Protein AF-A0A947KV33-F1 (afdb_monomer_lite)

Foldseek 3Di:
DDKWKKKWQADPDPRVCCLPPVLLVQLDDVQDDQPAWDWDDPDPQWIWTDGPNAWIWIDNPRMIMIIGPDLSSLLSSLQSCVQVVTDMDGDDDDDVVSVVLSPPHHPVCSVVSCVVVVVVSCVVNVDDPP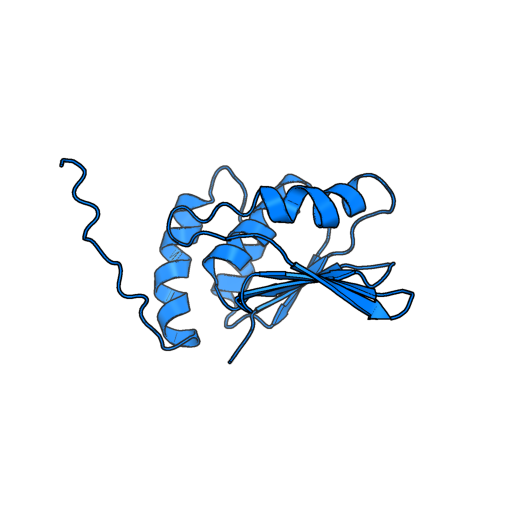PPPPPDVPD

pLDDT: mean 78.94, std 16.53, range [38.5, 97.62]

Radius of gyration: 15.29 Å; chains: 1; bounding box: 36×32×46 Å

Structure (mmCIF, N/CA/C/O backbone):
data_AF-A0A947KV33-F1
#
_entry.id   AF-A0A947KV33-F1
#
loop_
_atom_site.group_PDB
_atom_site.id
_atom_site.type_symbol
_atom_site.label_atom_id
_atom_site.label_alt_id
_atom_site.label_comp_id
_atom_site.label_asym_id
_atom_site.label_entity_id
_atom_site.label_seq_id
_atom_site.pdbx_PDB_ins_code
_atom_site.Cartn_x
_atom_site.Cartn_y
_atom_site.Cartn_z
_atom_site.occupancy
_atom_site.B_iso_or_equiv
_atom_site.auth_seq_id
_atom_site.auth_comp_id
_atom_site.auth_asym_id
_atom_site.auth_atom_id
_atom_site.pdbx_PDB_model_num
ATOM 1 N N . MET A 1 1 ? 1.681 -15.109 -11.963 1.00 65.00 1 MET A N 1
ATOM 2 C CA . MET A 1 1 ? 2.212 -13.730 -11.961 1.00 65.00 1 MET A CA 1
ATOM 3 C C . MET A 1 1 ? 2.603 -13.370 -10.534 1.00 65.00 1 MET A C 1
ATOM 5 O O . MET A 1 1 ? 1.809 -13.643 -9.637 1.00 65.00 1 MET A O 1
ATOM 9 N N . LYS A 1 2 ? 3.827 -12.879 -10.303 1.00 81.44 2 LYS A N 1
ATOM 10 C CA . LYS A 1 2 ? 4.304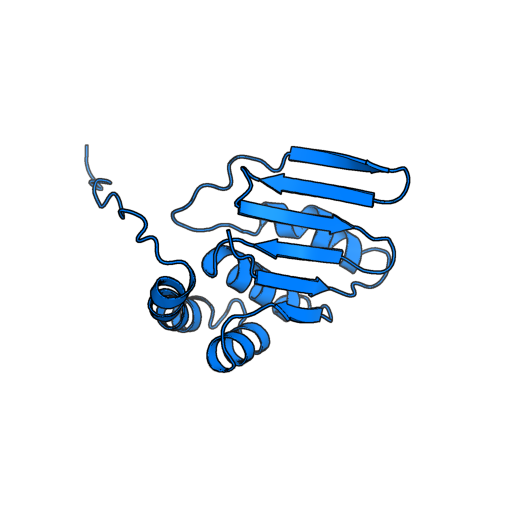 -12.519 -8.954 1.00 81.44 2 LYS A CA 1
ATOM 11 C C . LYS A 1 2 ? 3.569 -11.265 -8.455 1.00 81.44 2 LYS A C 1
ATOM 13 O O . LYS A 1 2 ? 3.148 -10.451 -9.272 1.00 81.44 2 LYS A O 1
ATOM 18 N N . ARG A 1 3 ? 3.392 -11.134 -7.138 1.00 88.75 3 ARG A N 1
ATOM 19 C CA . ARG A 1 3 ? 2.776 -9.966 -6.487 1.00 88.75 3 ARG A CA 1
ATOM 20 C C . ARG A 1 3 ? 3.665 -9.490 -5.346 1.00 88.75 3 ARG A C 1
ATOM 22 O O . ARG A 1 3 ? 4.185 -10.312 -4.593 1.00 88.75 3 ARG A O 1
ATOM 29 N N . LEU A 1 4 ? 3.797 -8.178 -5.224 1.00 92.88 4 LEU A N 1
ATOM 30 C CA . LEU A 1 4 ? 4.281 -7.513 -4.024 1.00 92.88 4 LEU A CA 1
ATOM 31 C C . LEU A 1 4 ? 3.156 -7.514 -3.001 1.00 92.88 4 LEU A C 1
ATOM 33 O O . LEU A 1 4 ? 1.999 -7.298 -3.365 1.00 92.88 4 LEU A O 1
ATOM 37 N N . VAL A 1 5 ? 3.486 -7.773 -1.741 1.00 95.31 5 VAL A N 1
ATOM 38 C CA . VAL A 1 5 ? 2.495 -7.889 -0.671 1.00 95.31 5 VAL A CA 1
ATOM 39 C C . VAL A 1 5 ? 2.969 -7.143 0.562 1.00 95.31 5 VAL A C 1
ATOM 41 O O . VAL A 1 5 ? 4.079 -7.374 1.052 1.00 95.31 5 VAL A O 1
ATOM 44 N N . LEU A 1 6 ? 2.089 -6.296 1.089 1.00 96.94 6 LEU A N 1
ATOM 45 C CA . LEU A 1 6 ? 2.226 -5.674 2.399 1.00 96.94 6 LEU A CA 1
ATOM 46 C C . LEU A 1 6 ? 0.958 -5.862 3.228 1.00 96.94 6 LEU A C 1
ATOM 48 O O . LEU A 1 6 ? -0.125 -6.106 2.694 1.00 96.94 6 LEU A O 1
ATOM 52 N N . VAL A 1 7 ? 1.104 -5.744 4.543 1.00 97.50 7 VAL A N 1
ATOM 53 C CA . VAL A 1 7 ? 0.002 -5.796 5.506 1.00 97.50 7 VAL A CA 1
ATOM 54 C C . VAL A 1 7 ? 0.043 -4.533 6.347 1.00 97.50 7 VAL A C 1
ATOM 56 O O . VAL A 1 7 ? 1.000 -4.314 7.084 1.00 97.50 7 VAL A O 1
ATOM 59 N N . ALA A 1 8 ? -0.991 -3.707 6.233 1.00 96.94 8 ALA A N 1
ATOM 60 C CA . ALA A 1 8 ? -1.195 -2.528 7.057 1.00 96.94 8 ALA A CA 1
ATOM 61 C C . ALA A 1 8 ? -2.018 -2.871 8.305 1.00 96.94 8 ALA A C 1
ATOM 63 O O . ALA A 1 8 ? -2.967 -3.653 8.247 1.00 96.94 8 ALA A O 1
ATOM 64 N N . TYR A 1 9 ? -1.686 -2.225 9.418 1.00 96.62 9 TYR A N 1
ATOM 65 C CA . TYR A 1 9 ? -2.338 -2.360 10.720 1.00 96.62 9 TYR A CA 1
ATOM 66 C C . TYR A 1 9 ? -2.947 -1.011 11.145 1.00 96.62 9 TYR A C 1
ATOM 68 O O . TYR A 1 9 ? -2.463 -0.391 12.099 1.00 96.62 9 TYR A O 1
ATOM 76 N N . PRO A 1 10 ? -3.948 -0.491 10.409 1.00 94.69 10 PRO A N 1
ATOM 77 C CA . PRO A 1 10 ? -4.586 0.766 10.765 1.00 94.69 10 PRO A CA 1
ATOM 78 C C . PRO A 1 10 ? -5.382 0.619 12.065 1.00 94.69 10 PRO A C 1
ATOM 80 O O . PRO A 1 10 ? -6.055 -0.386 12.286 1.00 94.69 10 PRO A O 1
ATOM 83 N N . LYS A 1 11 ? -5.379 1.653 12.908 1.00 92.69 11 LYS A N 1
ATOM 84 C CA . LYS A 1 11 ? -6.316 1.727 14.036 1.00 92.69 11 LYS A CA 1
ATOM 85 C C . LYS A 1 11 ? -7.758 1.837 13.528 1.00 92.69 11 LYS A C 1
ATOM 87 O O . LYS A 1 11 ? -8.032 2.434 12.480 1.00 92.69 11 LYS A O 1
ATOM 92 N N . GLU A 1 12 ? -8.689 1.320 14.327 1.00 86.12 12 GLU A N 1
ATOM 93 C CA . GLU A 1 12 ? -10.122 1.473 14.079 1.00 86.12 12 GLU A CA 1
ATOM 94 C C . GLU A 1 12 ? -10.531 2.947 13.909 1.00 86.12 12 GLU A C 1
ATOM 96 O O . GLU A 1 12 ? -9.922 3.873 14.457 1.00 86.12 12 GLU A O 1
ATOM 101 N N . GLY A 1 13 ? -11.585 3.177 13.126 1.00 88.25 13 GLY A N 1
ATOM 102 C CA . GLY A 1 13 ? -12.050 4.525 12.797 1.00 88.25 13 GLY A CA 1
ATOM 103 C C . GLY A 1 13 ? -11.252 5.175 11.662 1.00 88.25 13 GLY A C 1
ATOM 104 O O . GLY A 1 13 ? -11.276 4.692 10.533 1.00 88.25 13 GLY A O 1
ATOM 105 N N . GLN A 1 14 ? -10.606 6.320 11.918 1.00 88.12 14 GLN A N 1
ATOM 106 C CA . GLN A 1 14 ? -10.085 7.184 10.846 1.00 88.12 14 GLN A CA 1
ATOM 107 C C . GLN A 1 14 ? -8.961 6.553 10.016 1.00 88.12 14 GLN A C 1
ATOM 109 O O . GLN A 1 14 ? -8.961 6.717 8.799 1.00 88.12 14 GLN A O 1
ATOM 114 N N . GLU A 1 15 ? -8.015 5.839 10.634 1.00 92.00 15 GLU A N 1
ATOM 115 C CA . GLU A 1 15 ? -6.909 5.213 9.894 1.00 92.00 15 GLU A CA 1
ATOM 116 C C . GLU A 1 15 ? -7.443 4.123 8.957 1.00 92.00 15 GLU A C 1
ATOM 118 O O . GLU A 1 15 ? -7.122 4.121 7.769 1.00 92.00 15 GLU A O 1
ATOM 123 N N . LYS A 1 16 ? -8.353 3.270 9.444 1.00 89.00 16 LYS A N 1
ATOM 124 C CA . LYS A 1 16 ? -8.995 2.240 8.619 1.00 89.00 16 LYS A CA 1
ATOM 125 C C . LYS A 1 16 ? -9.792 2.842 7.458 1.00 89.00 16 LYS A C 1
ATOM 127 O O . LYS A 1 16 ? -9.695 2.368 6.329 1.00 89.00 16 LYS A O 1
ATOM 132 N N . GLN A 1 17 ? -10.508 3.944 7.695 1.00 86.62 17 GLN A N 1
ATOM 133 C CA . GLN A 1 17 ? -11.202 4.678 6.629 1.00 86.62 17 GLN A CA 1
ATOM 134 C C . GLN A 1 17 ? -10.233 5.272 5.596 1.00 86.62 17 GLN A C 1
ATOM 136 O O . GLN A 1 17 ? -10.539 5.260 4.406 1.00 86.62 17 GLN A O 1
ATOM 141 N N . ARG A 1 18 ? -9.051 5.749 6.008 1.00 87.56 18 ARG A N 1
ATOM 142 C CA . ARG A 1 18 ? -8.023 6.227 5.069 1.00 87.56 18 ARG A CA 1
ATOM 143 C C . ARG A 1 18 ? -7.518 5.098 4.174 1.00 87.56 18 ARG A C 1
ATOM 145 O O . ARG A 1 18 ? -7.486 5.276 2.963 1.00 87.56 18 ARG A O 1
ATOM 152 N N . VAL A 1 19 ? -7.202 3.930 4.732 1.00 87.62 19 VAL A N 1
ATOM 153 C CA . VAL A 1 19 ? -6.709 2.795 3.930 1.00 87.62 19 VAL A CA 1
ATOM 154 C C . VAL A 1 19 ? -7.790 2.234 3.003 1.00 87.62 19 VAL A C 1
ATOM 156 O O . VAL A 1 19 ? -7.514 1.947 1.847 1.00 87.62 19 VAL A O 1
ATOM 159 N N . LEU A 1 20 ? -9.031 2.088 3.469 1.00 85.44 20 LEU A N 1
ATOM 160 C CA . LEU A 1 20 ? -10.072 1.433 2.667 1.00 85.44 20 LEU A CA 1
ATOM 161 C C . LEU A 1 20 ? -10.780 2.373 1.690 1.00 85.44 20 LEU A C 1
ATOM 163 O O . LEU A 1 20 ? -11.245 1.922 0.648 1.00 85.44 20 LEU A O 1
ATOM 167 N N . ARG A 1 21 ? -10.896 3.666 2.018 1.00 80.00 21 ARG A N 1
ATOM 168 C CA . ARG A 1 21 ? -11.638 4.631 1.190 1.00 80.00 21 ARG A CA 1
ATOM 169 C C . ARG A 1 21 ? -10.754 5.649 0.504 1.00 80.00 21 ARG A C 1
ATOM 171 O O . ARG A 1 21 ? -11.044 6.000 -0.627 1.00 80.00 21 ARG A O 1
ATOM 178 N N . LEU A 1 22 ? -9.711 6.151 1.161 1.00 81.88 22 LEU A N 1
ATOM 179 C CA . LEU A 1 22 ? -8.914 7.249 0.609 1.00 81.88 22 LEU A CA 1
ATOM 180 C C . LEU A 1 22 ? -7.781 6.741 -0.288 1.00 81.88 22 LEU A C 1
ATOM 182 O O . LEU A 1 22 ? -7.608 7.261 -1.389 1.00 81.88 22 LEU A O 1
ATOM 186 N N . LEU A 1 23 ? -7.056 5.710 0.148 1.00 83.31 23 LEU A N 1
ATOM 187 C CA . LEU A 1 23 ? -5.948 5.117 -0.601 1.00 83.31 23 LEU A CA 1
ATOM 188 C C . LEU A 1 23 ? -6.349 4.725 -2.040 1.00 83.31 23 LEU A C 1
ATOM 190 O O . LEU A 1 23 ? -5.672 5.187 -2.952 1.00 83.31 23 LEU A O 1
ATOM 194 N N . PRO A 1 24 ? -7.465 4.007 -2.306 1.00 76.00 24 PRO A N 1
ATOM 195 C CA . PRO A 1 24 ? -7.886 3.688 -3.677 1.00 76.00 24 PRO A CA 1
ATOM 196 C C . PRO A 1 24 ? -8.003 4.891 -4.622 1.00 76.00 24 PRO A C 1
ATOM 198 O O . PRO A 1 24 ? -7.818 4.743 -5.825 1.00 76.00 24 PRO A O 1
ATOM 201 N N . HIS A 1 25 ? -8.341 6.067 -4.086 1.00 71.38 25 HIS A N 1
ATOM 202 C CA . HIS A 1 25 ? -8.509 7.300 -4.856 1.00 71.38 25 HIS A CA 1
ATOM 203 C C . HIS A 1 25 ? -7.228 8.136 -4.956 1.00 71.38 25 HIS A C 1
ATOM 205 O O . HIS A 1 25 ? -7.166 9.027 -5.794 1.00 71.38 25 HIS A O 1
ATOM 211 N N . ASN A 1 26 ? -6.233 7.871 -4.104 1.00 70.50 26 ASN A N 1
ATOM 212 C CA . ASN A 1 26 ? -4.957 8.596 -4.081 1.00 70.50 26 ASN A CA 1
ATOM 213 C C . ASN A 1 26 ? -3.818 7.823 -4.743 1.00 70.50 26 ASN A C 1
ATOM 215 O O . ASN A 1 26 ? -2.744 8.379 -4.946 1.00 70.50 26 ASN A O 1
ATOM 219 N N . ILE A 1 27 ? -4.045 6.568 -5.132 1.00 72.19 27 ILE A N 1
ATOM 220 C CA . ILE A 1 27 ? -3.130 5.862 -6.024 1.00 72.19 27 ILE A CA 1
ATOM 221 C C . ILE A 1 27 ? -3.341 6.426 -7.439 1.00 72.19 27 ILE A C 1
ATOM 223 O O . ILE A 1 27 ? -4.103 5.901 -8.249 1.00 72.19 27 ILE A O 1
ATOM 227 N N . SER A 1 28 ? -2.693 7.555 -7.711 1.00 57.72 28 SER A N 1
ATOM 228 C CA . SER A 1 28 ? -2.586 8.178 -9.026 1.00 57.72 28 SER A CA 1
ATOM 229 C C . SER A 1 28 ? -1.252 7.762 -9.633 1.00 57.72 28 SER A C 1
ATOM 231 O O . SER A 1 28 ? -0.240 8.403 -9.376 1.00 57.72 28 SER A O 1
ATOM 233 N N . CYS A 1 29 ? -1.225 6.703 -10.444 1.00 53.41 29 CYS A N 1
ATOM 234 C CA . CYS A 1 29 ? -0.064 6.505 -11.310 1.00 53.41 29 CYS A CA 1
ATOM 235 C C . CYS A 1 29 ? -0.240 7.366 -12.551 1.00 53.41 29 CYS A C 1
ATOM 237 O O . CYS A 1 29 ? -1.174 7.134 -13.325 1.00 53.41 29 CYS A O 1
ATOM 239 N N . TYR A 1 30 ? 0.676 8.321 -12.709 1.00 47.03 30 TYR A N 1
ATOM 240 C CA . TYR A 1 30 ? 0.735 9.309 -13.782 1.00 47.03 30 TYR A CA 1
ATOM 241 C C . TYR A 1 30 ? 0.634 8.715 -15.201 1.00 47.03 30 TYR A C 1
ATOM 243 O O . TYR A 1 30 ? 0.202 9.429 -16.095 1.00 47.03 30 TYR A O 1
ATOM 251 N N . ASP A 1 31 ? 0.872 7.408 -15.390 1.00 42.03 31 ASP A N 1
ATOM 252 C CA . ASP A 1 31 ? 0.851 6.773 -16.718 1.00 42.03 31 ASP A CA 1
ATOM 253 C C . ASP A 1 31 ? -0.055 5.533 -16.877 1.00 42.03 31 ASP A C 1
ATOM 255 O O . ASP A 1 31 ? -0.207 5.024 -17.986 1.00 42.03 31 ASP A O 1
ATOM 259 N N . PHE A 1 32 ? -0.705 5.023 -15.820 1.00 46.94 32 PHE A N 1
ATOM 260 C CA . PHE A 1 32 ? -1.274 3.659 -15.872 1.00 46.94 32 PHE A CA 1
ATOM 261 C C . PHE A 1 32 ? -2.759 3.497 -15.554 1.00 46.94 32 PHE A C 1
ATOM 263 O O . PHE A 1 32 ? -3.217 2.358 -15.456 1.00 46.94 32 PHE A O 1
ATOM 270 N N . GLY A 1 33 ? -3.519 4.590 -15.442 1.00 46.28 33 GLY A N 1
ATOM 271 C CA . GLY A 1 33 ? -4.987 4.569 -15.467 1.00 46.28 33 GLY A CA 1
ATOM 272 C C . GLY A 1 33 ? -5.618 3.459 -14.619 1.00 46.28 33 GLY A C 1
ATOM 273 O O . GLY A 1 33 ? -6.123 2.472 -15.161 1.00 46.28 33 GLY A O 1
ATOM 274 N N . LEU A 1 34 ? -5.627 3.615 -13.290 1.00 51.91 34 LEU A N 1
ATOM 275 C CA . LEU A 1 34 ? -6.490 2.805 -12.421 1.00 51.91 34 LEU A CA 1
ATOM 276 C C . LEU A 1 34 ? -7.953 3.126 -12.758 1.00 51.91 34 LEU A C 1
ATOM 278 O O . LEU A 1 34 ? -8.576 4.021 -12.192 1.00 51.91 34 LEU A O 1
ATOM 282 N N . THR A 1 35 ? -8.508 2.42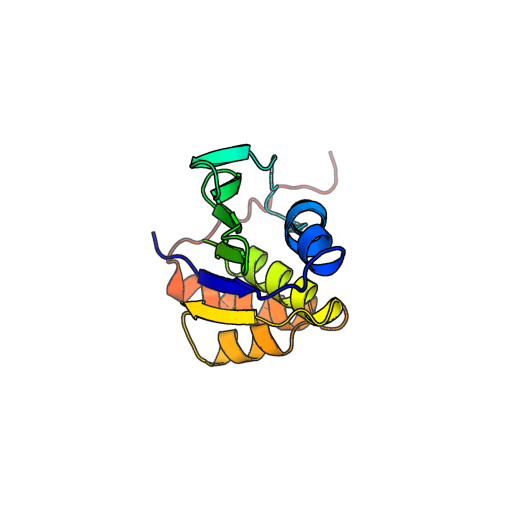2 -13.741 1.00 50.84 35 THR A N 1
ATOM 283 C CA . THR A 1 35 ? -9.903 2.584 -14.149 1.00 50.84 35 THR A CA 1
ATOM 284 C C . THR A 1 35 ? -10.786 1.810 -13.182 1.00 50.84 35 THR A C 1
ATOM 286 O O . THR A 1 35 ? -11.080 0.644 -13.428 1.00 50.84 35 THR A O 1
ATOM 289 N N . GLY A 1 36 ? -11.186 2.457 -12.089 1.00 59.47 36 GLY A N 1
ATOM 290 C CA . GLY A 1 36 ? -12.167 1.935 -11.140 1.00 59.47 36 GLY A CA 1
ATOM 291 C C . GLY A 1 36 ? -11.666 0.759 -10.293 1.00 59.47 36 GLY A C 1
ATOM 292 O O . GLY A 1 36 ? -10.969 -0.145 -10.755 1.00 59.47 36 GLY A O 1
ATOM 293 N N . MET A 1 37 ? -12.035 0.779 -9.017 1.00 68.94 37 MET A N 1
ATOM 294 C CA . MET A 1 37 ? -11.904 -0.372 -8.130 1.00 68.94 37 MET A CA 1
ATOM 295 C C . MET A 1 37 ? -13.251 -1.092 -8.104 1.00 68.94 37 MET A C 1
ATOM 297 O O . MET A 1 37 ? -14.271 -0.491 -7.769 1.00 68.94 37 MET A O 1
ATOM 301 N N . GLU A 1 38 ? -13.259 -2.363 -8.483 1.00 72.25 38 GLU A N 1
ATOM 302 C CA . GLU A 1 38 ? -14.385 -3.268 -8.285 1.00 72.25 38 GLU A CA 1
ATOM 303 C C . GLU A 1 38 ? -14.376 -3.760 -6.838 1.00 72.25 38 GLU A C 1
ATOM 305 O O . GLU A 1 38 ? -13.312 -4.018 -6.270 1.00 72.25 38 GLU A O 1
ATOM 310 N N . VAL A 1 39 ? -15.560 -3.879 -6.240 1.00 74.88 39 VAL A N 1
ATOM 311 C CA . VAL A 1 39 ? -15.721 -4.367 -4.868 1.00 74.88 39 VAL A CA 1
ATOM 312 C C . VAL A 1 39 ? -16.344 -5.751 -4.915 1.00 74.88 39 VAL A C 1
ATOM 314 O O . VAL A 1 39 ? -17.502 -5.889 -5.304 1.00 74.88 39 VAL A O 1
ATOM 317 N N . ASP A 1 40 ? -15.592 -6.745 -4.460 1.00 75.56 40 ASP A N 1
ATOM 318 C CA . ASP A 1 40 ? -16.072 -8.103 -4.235 1.00 75.56 40 ASP A CA 1
ATOM 319 C C . ASP A 1 40 ? -16.133 -8.382 -2.730 1.00 75.56 40 ASP A C 1
ATOM 321 O O . ASP A 1 40 ? -15.238 -8.001 -1.971 1.00 75.56 40 ASP A O 1
ATOM 325 N N . ARG A 1 41 ? -17.173 -9.089 -2.284 1.00 71.38 41 ARG A N 1
ATOM 326 C CA . ARG A 1 41 ? -17.198 -9.699 -0.947 1.00 71.38 41 ARG A CA 1
ATOM 327 C C . ARG A 1 41 ? -16.751 -11.147 -1.074 1.00 71.38 41 ARG A C 1
ATOM 329 O O . ARG A 1 41 ? -17.331 -11.879 -1.875 1.00 71.38 41 ARG A O 1
ATOM 336 N N . ILE A 1 42 ? -15.726 -11.540 -0.318 1.00 68.00 42 ILE A N 1
ATOM 337 C CA . ILE A 1 42 ? -15.284 -12.943 -0.264 1.00 68.00 42 ILE A CA 1
ATOM 338 C C . ILE A 1 42 ? -16.201 -13.735 0.678 1.00 68.00 42 ILE A C 1
ATOM 340 O O . ILE A 1 42 ? -16.617 -14.839 0.334 1.00 68.00 42 ILE A O 1
ATOM 344 N N . ASP A 1 43 ? -16.548 -13.154 1.826 1.00 68.94 43 ASP A N 1
ATOM 345 C CA . ASP A 1 43 ? -17.485 -13.686 2.821 1.00 68.94 43 ASP A CA 1
ATOM 346 C C . ASP A 1 43 ? -18.090 -12.528 3.653 1.00 68.94 43 ASP A C 1
ATOM 348 O O . ASP A 1 43 ? -18.008 -11.365 3.242 1.00 68.94 43 ASP A O 1
ATOM 352 N N . ASP A 1 44 ? -18.750 -12.836 4.777 1.00 66.06 44 ASP A N 1
ATOM 353 C CA . ASP A 1 44 ? -19.404 -11.835 5.635 1.00 66.06 44 ASP A CA 1
ATOM 354 C C . ASP A 1 44 ? -18.416 -10.845 6.288 1.00 66.06 44 ASP A C 1
ATOM 356 O O . ASP A 1 44 ? -18.822 -9.729 6.623 1.00 66.06 44 ASP A O 1
ATOM 360 N N . ASP A 1 45 ? -17.133 -11.206 6.403 1.00 68.25 45 ASP A N 1
ATOM 361 C CA . ASP A 1 45 ? -16.120 -10.448 7.147 1.00 68.25 45 ASP A CA 1
ATOM 362 C C . ASP A 1 45 ? -15.024 -9.838 6.249 1.00 68.25 45 ASP A C 1
ATOM 364 O O . ASP A 1 45 ? -14.334 -8.907 6.672 1.00 68.25 45 ASP A O 1
ATOM 368 N N . HIS A 1 46 ? -14.881 -10.301 5.001 1.00 74.06 46 HIS A N 1
ATOM 369 C CA . HIS A 1 46 ? -13.801 -9.886 4.102 1.00 74.06 46 HIS A CA 1
ATOM 370 C C . HIS A 1 46 ? -14.292 -9.129 2.861 1.00 74.06 46 HIS A C 1
ATOM 372 O O . HIS A 1 46 ? -15.032 -9.650 2.014 1.00 74.06 46 HIS A O 1
ATOM 378 N N . ILE A 1 47 ? -13.785 -7.903 2.695 1.00 78.62 47 ILE A N 1
ATOM 379 C CA . ILE A 1 47 ? -14.032 -7.058 1.517 1.00 78.62 47 ILE A CA 1
ATOM 380 C C . ILE A 1 47 ? -12.756 -6.958 0.688 1.00 78.62 47 ILE A C 1
ATOM 382 O O . ILE A 1 47 ? -11.696 -6.611 1.209 1.00 78.62 47 ILE A O 1
ATOM 386 N N . VAL A 1 48 ? -12.879 -7.199 -0.617 1.00 81.25 48 VAL A N 1
ATOM 387 C CA . VAL A 1 48 ? -11.804 -7.017 -1.589 1.00 81.25 48 VAL A CA 1
ATOM 388 C C . VAL A 1 48 ? -12.134 -5.879 -2.530 1.00 81.25 48 VAL A C 1
ATOM 390 O O . VAL A 1 48 ? -13.132 -5.909 -3.244 1.00 81.25 48 VAL A O 1
ATOM 393 N N . TYR A 1 49 ? -11.235 -4.909 -2.586 1.00 79.12 49 TYR A N 1
ATOM 394 C CA . TYR A 1 49 ? -11.209 -3.896 -3.626 1.00 79.12 49 TYR A CA 1
ATOM 395 C C . TYR A 1 49 ? -10.145 -4.295 -4.645 1.00 79.12 49 TYR A C 1
ATOM 397 O O . TYR A 1 49 ? -8.981 -4.466 -4.276 1.00 79.12 49 TYR A O 1
ATOM 405 N N . LYS A 1 50 ? -10.518 -4.468 -5.913 1.00 78.38 50 LYS A N 1
ATOM 406 C CA . LYS A 1 50 ? -9.604 -4.906 -6.978 1.00 78.38 50 LYS A CA 1
ATOM 407 C C . LYS A 1 50 ? -9.676 -3.979 -8.186 1.00 78.38 50 LYS A C 1
ATOM 409 O O . LYS A 1 50 ? -10.753 -3.528 -8.551 1.00 78.38 50 LYS A O 1
ATOM 414 N N . SER A 1 51 ? -8.557 -3.752 -8.868 1.00 74.56 51 SER A N 1
ATOM 415 C CA . SER A 1 51 ? -8.560 -3.055 -10.162 1.00 74.56 51 SER A CA 1
ATOM 416 C C . SER A 1 51 ? -7.857 -3.885 -11.224 1.00 74.56 51 SER A C 1
ATOM 418 O O . SER A 1 51 ? -6.665 -4.155 -11.077 1.00 74.56 51 SER A O 1
ATOM 420 N N . LYS A 1 52 ? -8.605 -4.322 -12.257 1.00 68.06 52 LYS A N 1
ATOM 421 C CA . LYS A 1 52 ? -8.127 -5.067 -13.449 1.00 68.06 52 LYS A CA 1
ATOM 422 C C . LYS A 1 52 ? -6.998 -6.077 -13.161 1.00 68.06 52 LYS A C 1
ATOM 424 O O . LYS A 1 52 ? -6.034 -6.169 -13.904 1.00 68.06 52 LYS A O 1
ATOM 429 N N . GLU A 1 53 ? -7.101 -6.795 -12.042 1.00 65.44 53 GLU A N 1
ATOM 430 C CA . GLU A 1 53 ? -6.101 -7.729 -11.489 1.00 65.44 53 GLU A CA 1
ATOM 431 C C . GLU A 1 53 ? -4.765 -7.147 -10.970 1.00 65.44 53 GLU A C 1
ATOM 433 O O . GLU A 1 53 ? -4.049 -7.859 -10.261 1.00 65.44 53 GLU A O 1
ATOM 438 N N . ARG A 1 54 ? -4.455 -5.870 -11.204 1.00 78.69 54 ARG A N 1
ATOM 439 C CA . ARG A 1 54 ? -3.159 -5.233 -10.892 1.00 78.69 54 ARG A CA 1
ATOM 440 C C . ARG A 1 54 ? -2.990 -4.903 -9.410 1.00 78.69 54 ARG A C 1
ATOM 442 O O . ARG A 1 54 ? -1.921 -5.126 -8.849 1.00 78.69 54 ARG A O 1
ATOM 449 N N . LEU A 1 55 ? -4.066 -4.456 -8.765 1.00 85.31 55 LEU A N 1
ATOM 450 C CA . LEU A 1 55 ? -4.100 -4.077 -7.351 1.00 85.31 55 LEU A CA 1
ATOM 451 C C . LEU A 1 55 ? -5.229 -4.810 -6.623 1.00 85.31 55 LEU A C 1
ATOM 453 O O . LEU A 1 55 ? -6.324 -4.956 -7.174 1.00 85.31 55 LEU A O 1
ATOM 457 N N . ARG A 1 56 ? -4.967 -5.249 -5.390 1.00 88.62 56 ARG A N 1
ATOM 458 C CA . ARG A 1 56 ? -5.961 -5.798 -4.459 1.00 88.62 56 ARG A CA 1
ATOM 459 C C . ARG A 1 56 ? -5.764 -5.203 -3.071 1.00 88.62 56 ARG A C 1
ATOM 461 O O . ARG A 1 56 ? -4.645 -5.195 -2.574 1.00 88.62 56 ARG A O 1
ATOM 468 N N . ILE A 1 57 ? -6.845 -4.754 -2.447 1.00 90.12 57 ILE A N 1
ATOM 469 C CA . ILE A 1 57 ? -6.897 -4.314 -1.049 1.00 90.12 57 ILE A CA 1
ATOM 470 C C . ILE A 1 57 ? -7.922 -5.199 -0.349 1.00 90.12 57 ILE A C 1
ATOM 472 O O . ILE A 1 57 ? -9.076 -5.238 -0.767 1.00 90.12 57 ILE A O 1
ATOM 476 N N . ILE A 1 58 ? -7.496 -5.927 0.677 1.00 90.88 58 ILE A N 1
ATOM 477 C CA . ILE A 1 58 ? -8.275 -6.969 1.347 1.00 90.88 58 ILE A CA 1
ATOM 478 C C . ILE A 1 58 ? -8.405 -6.591 2.823 1.00 90.88 58 ILE A C 1
ATOM 480 O O . ILE A 1 58 ? -7.400 -6.530 3.533 1.00 90.88 58 ILE A O 1
ATOM 484 N N . ASP A 1 59 ? -9.628 -6.323 3.273 1.00 90.88 59 ASP A N 1
ATOM 485 C CA . ASP A 1 59 ? -9.940 -6.058 4.683 1.00 90.88 59 ASP A CA 1
ATOM 486 C C . ASP A 1 59 ? -10.122 -7.382 5.437 1.00 90.88 59 ASP A C 1
ATOM 488 O O . ASP A 1 59 ? -10.958 -8.190 5.044 1.00 90.88 59 ASP A O 1
ATOM 492 N N . PHE A 1 60 ? -9.344 -7.586 6.504 1.00 89.75 60 PHE A N 1
ATOM 493 C CA . PHE A 1 60 ? -9.437 -8.722 7.435 1.00 89.75 60 PHE A CA 1
ATOM 494 C C . PHE A 1 60 ? -10.008 -8.318 8.803 1.00 89.75 60 PHE A C 1
ATOM 496 O O . PHE A 1 60 ? -9.909 -9.067 9.773 1.00 89.75 60 PHE A O 1
ATOM 503 N N . GLY A 1 61 ? -10.569 -7.115 8.925 1.00 87.00 61 GLY A N 1
ATOM 504 C CA . GLY A 1 61 ? -11.047 -6.589 10.197 1.00 87.00 61 GLY A CA 1
ATOM 505 C C . GLY A 1 61 ? -9.928 -5.895 10.970 1.00 87.00 61 GLY A C 1
ATOM 506 O O . GLY A 1 61 ? -9.918 -4.670 11.064 1.00 87.00 61 GLY A O 1
ATOM 507 N N . ASP A 1 62 ? -8.967 -6.640 11.505 1.00 88.94 62 ASP A N 1
ATOM 508 C CA . ASP A 1 62 ? -7.873 -6.086 12.321 1.00 88.94 62 ASP A CA 1
ATOM 509 C C . ASP A 1 62 ? -6.688 -5.548 11.499 1.00 88.94 62 ASP A C 1
ATOM 511 O O . ASP A 1 62 ? -5.847 -4.802 12.009 1.00 88.94 62 ASP A O 1
ATOM 515 N N . LYS A 1 63 ? -6.620 -5.913 10.217 1.00 93.94 63 LYS A N 1
ATOM 516 C CA . LYS A 1 63 ? -5.548 -5.546 9.289 1.00 93.94 63 LYS A CA 1
ATOM 517 C C . LYS A 1 63 ? -6.062 -5.446 7.858 1.00 93.94 63 LYS A C 1
ATOM 519 O O . LYS A 1 63 ? -7.117 -5.978 7.517 1.00 93.94 63 LYS A O 1
ATOM 524 N N . VAL A 1 64 ? -5.270 -4.803 7.007 1.00 94.62 64 VAL A N 1
ATOM 525 C CA . VAL A 1 64 ? -5.544 -4.682 5.574 1.00 94.62 64 VAL A CA 1
ATOM 526 C C . VAL A 1 64 ? -4.353 -5.215 4.789 1.00 94.62 64 VAL A C 1
ATOM 528 O O . VAL A 1 64 ? -3.251 -4.676 4.886 1.00 94.62 64 VAL A O 1
ATOM 531 N N . GLN A 1 65 ? -4.560 -6.270 4.005 1.00 95.19 65 GLN A N 1
ATOM 532 C CA . GLN A 1 65 ? -3.544 -6.781 3.084 1.00 95.19 65 GLN A CA 1
ATOM 533 C C . GLN A 1 65 ? -3.657 -6.056 1.750 1.00 95.19 65 GLN A C 1
ATOM 535 O O . GLN A 1 65 ? -4.754 -5.893 1.217 1.00 95.19 65 GLN A O 1
ATOM 540 N N . ILE A 1 66 ? -2.521 -5.649 1.198 1.00 93.69 66 ILE A N 1
ATOM 541 C CA . ILE A 1 66 ? -2.463 -4.974 -0.092 1.00 93.69 66 ILE A CA 1
ATOM 542 C C . ILE A 1 66 ? -1.498 -5.724 -0.997 1.00 93.69 66 ILE A C 1
ATOM 544 O O . ILE A 1 66 ? -0.345 -5.965 -0.634 1.00 93.69 66 ILE A O 1
ATOM 548 N N . GLU A 1 67 ? -1.987 -6.105 -2.173 1.00 92.12 67 GLU A N 1
ATOM 549 C CA . GLU A 1 67 ? -1.231 -6.842 -3.176 1.00 92.12 67 GLU A CA 1
ATOM 550 C C . GLU A 1 67 ? -1.148 -6.038 -4.466 1.00 92.12 67 GLU A C 1
ATOM 552 O O . GLU A 1 67 ? -2.176 -5.672 -5.038 1.00 92.12 67 GLU A O 1
ATOM 557 N N . SER A 1 68 ? 0.063 -5.841 -4.972 1.00 88.62 68 SER A N 1
ATOM 558 C CA . SER A 1 68 ? 0.300 -5.155 -6.239 1.00 88.62 68 SER A CA 1
ATOM 559 C C . SER A 1 68 ? 1.119 -6.021 -7.184 1.00 88.62 68 SER A C 1
ATOM 561 O O . SER A 1 68 ? 2.045 -6.714 -6.769 1.00 88.62 68 SER A O 1
ATOM 563 N N . GLN A 1 69 ? 0.794 -5.979 -8.468 1.00 86.44 69 GLN A N 1
ATOM 564 C CA . GLN A 1 69 ? 1.636 -6.530 -9.530 1.00 86.44 69 GLN A CA 1
ATOM 565 C C . GLN A 1 69 ? 2.666 -5.527 -10.054 1.00 86.44 69 GLN A C 1
ATOM 567 O O . GLN A 1 69 ? 3.526 -5.904 -10.840 1.00 86.44 69 GLN A O 1
ATOM 572 N N . GLU A 1 70 ? 2.605 -4.280 -9.595 1.00 83.06 70 GLU A N 1
ATOM 573 C CA . GLU A 1 70 ? 3.503 -3.209 -10.017 1.00 83.06 70 GLU A CA 1
ATOM 574 C C . GLU A 1 70 ? 4.175 -2.536 -8.840 1.00 83.06 70 GLU A C 1
ATOM 576 O O . GLU A 1 70 ? 3.525 -2.176 -7.850 1.00 83.06 70 GLU A O 1
ATOM 581 N N . SER A 1 71 ? 5.477 -2.313 -8.996 1.00 85.75 71 SER A N 1
ATOM 582 C CA . SER A 1 71 ? 6.286 -1.519 -8.077 1.00 85.75 71 SER A CA 1
ATOM 583 C C . SER A 1 71 ? 5.735 -0.104 -7.931 1.00 85.75 71 SER A C 1
ATOM 585 O O . SER A 1 71 ? 5.621 0.364 -6.807 1.00 85.75 71 SER A O 1
ATOM 587 N N . ALA A 1 72 ? 5.300 0.528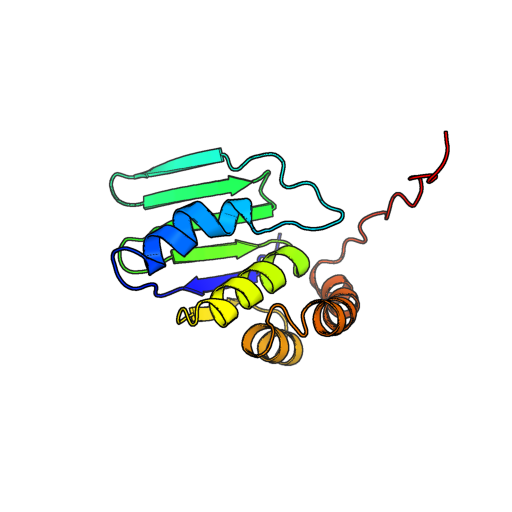 -9.025 1.00 83.44 72 ALA A N 1
ATOM 588 C CA . ALA A 1 72 ? 4.734 1.876 -9.033 1.00 83.44 72 ALA A CA 1
ATOM 589 C C . ALA A 1 72 ? 3.563 2.034 -8.048 1.00 83.44 72 ALA A C 1
ATOM 591 O O . ALA A 1 72 ? 3.627 2.835 -7.115 1.00 83.44 72 ALA A O 1
ATOM 592 N N . TYR A 1 73 ? 2.514 1.215 -8.197 1.00 84.94 73 TYR A N 1
ATOM 593 C CA . TYR A 1 73 ? 1.389 1.221 -7.258 1.00 84.94 73 TYR A CA 1
ATOM 594 C C . TYR A 1 73 ? 1.845 0.911 -5.834 1.00 84.94 73 TYR A C 1
ATOM 596 O O . TYR A 1 73 ? 1.383 1.544 -4.888 1.00 84.94 73 TYR A O 1
ATOM 604 N N . PHE A 1 74 ? 2.758 -0.047 -5.676 1.00 90.50 74 PHE A N 1
ATOM 605 C CA . PHE A 1 74 ? 3.246 -0.463 -4.367 1.00 90.50 74 PHE A CA 1
ATOM 606 C C . PHE A 1 74 ? 3.994 0.661 -3.635 1.00 90.50 74 PHE A C 1
ATOM 608 O O . PHE A 1 74 ? 3.743 0.878 -2.453 1.00 90.50 74 PHE A O 1
ATOM 615 N N . LEU A 1 75 ? 4.825 1.431 -4.341 1.00 90.81 75 LEU A N 1
ATOM 616 C CA . LEU A 1 75 ? 5.518 2.604 -3.807 1.00 90.81 75 LEU A CA 1
ATOM 617 C C . LEU A 1 75 ? 4.541 3.714 -3.417 1.00 90.81 75 LEU A C 1
ATOM 619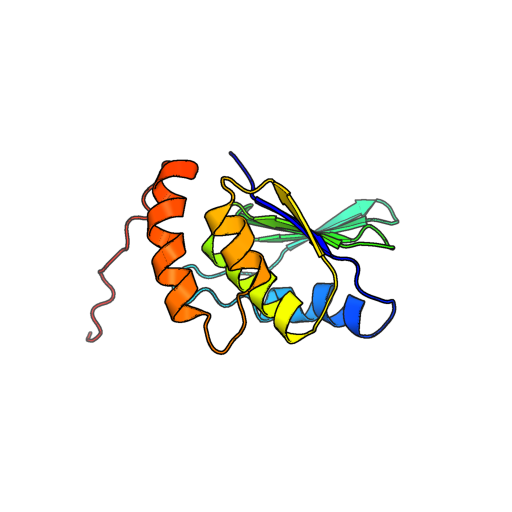 O O . LEU A 1 75 ? 4.671 4.263 -2.327 1.00 90.81 75 LEU A O 1
ATOM 623 N N . HIS A 1 76 ? 3.518 3.999 -4.234 1.00 88.19 76 HIS A N 1
ATOM 624 C CA . HIS A 1 76 ? 2.462 4.955 -3.858 1.00 88.19 76 HIS A CA 1
ATOM 625 C C . HIS A 1 76 ? 1.739 4.536 -2.578 1.00 88.19 76 HIS A C 1
ATOM 627 O O . HIS A 1 76 ? 1.458 5.369 -1.717 1.00 88.19 76 HIS A O 1
ATOM 633 N N . ILE A 1 77 ? 1.453 3.240 -2.429 1.00 92.12 77 ILE A N 1
ATOM 634 C CA . ILE A 1 77 ? 0.836 2.710 -1.211 1.00 92.12 77 ILE A CA 1
ATOM 635 C C . ILE A 1 77 ? 1.773 2.903 -0.017 1.00 92.12 77 ILE A C 1
ATOM 637 O O . ILE A 1 77 ? 1.327 3.375 1.026 1.00 92.12 77 ILE A O 1
ATOM 641 N N . CYS A 1 78 ? 3.058 2.577 -0.158 1.00 94.44 78 CYS A N 1
ATOM 642 C CA . CYS A 1 78 ? 4.046 2.795 0.895 1.00 94.44 78 CYS A CA 1
ATOM 643 C C . CYS A 1 78 ? 4.154 4.275 1.288 1.00 94.44 78 CYS A C 1
ATOM 645 O O . CYS A 1 78 ? 4.080 4.574 2.478 1.00 94.44 78 CYS A O 1
ATOM 647 N N . SER A 1 79 ? 4.215 5.185 0.312 1.00 92.69 79 SER A N 1
ATOM 648 C CA . SER A 1 79 ? 4.240 6.638 0.537 1.00 92.69 79 SER A CA 1
ATOM 649 C C . SER A 1 79 ? 3.027 7.086 1.338 1.00 92.69 79 SER A C 1
ATOM 651 O O . SER A 1 79 ? 3.167 7.654 2.417 1.00 92.69 79 SER A O 1
ATOM 653 N N . PHE A 1 80 ? 1.829 6.708 0.886 1.00 92.06 80 PHE A N 1
ATOM 654 C CA . PHE A 1 80 ? 0.583 7.023 1.576 1.00 92.06 80 PHE A CA 1
ATOM 655 C C . PHE A 1 80 ? 0.587 6.525 3.029 1.00 92.06 80 PHE A C 1
ATOM 657 O O . PHE A 1 80 ? 0.196 7.243 3.952 1.00 92.06 80 PHE A O 1
ATOM 664 N N . LEU A 1 81 ? 1.016 5.281 3.262 1.00 94.69 81 LEU A N 1
ATOM 665 C CA . LEU A 1 81 ? 1.064 4.715 4.610 1.00 94.69 81 LEU A CA 1
ATOM 666 C C . LEU A 1 81 ? 2.085 5.449 5.494 1.00 94.69 81 LEU A C 1
ATOM 668 O O . LEU A 1 81 ? 1.787 5.694 6.666 1.00 94.69 81 LEU A O 1
ATOM 672 N N . ASN A 1 82 ? 3.235 5.842 4.941 1.00 94.62 82 ASN A N 1
ATOM 673 C CA . ASN A 1 82 ? 4.272 6.598 5.644 1.00 94.62 82 ASN A CA 1
ATOM 674 C C . ASN A 1 82 ? 3.796 8.021 5.996 1.00 94.62 82 ASN A C 1
ATOM 676 O O . ASN A 1 82 ? 3.915 8.423 7.158 1.00 94.62 82 ASN A O 1
ATOM 680 N N . ASP A 1 83 ? 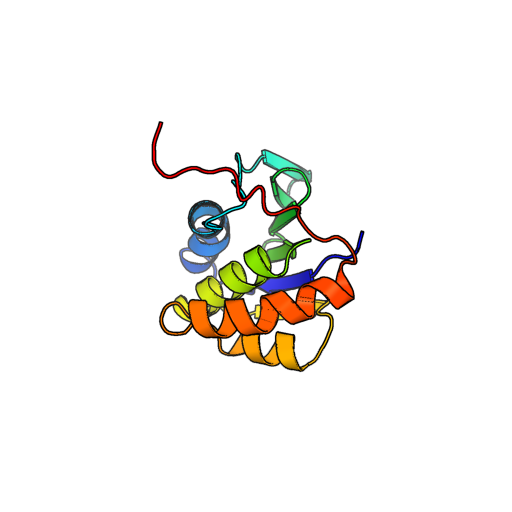3.153 8.733 5.065 1.00 91.44 83 ASP A N 1
ATOM 681 C CA . ASP A 1 83 ? 2.608 10.086 5.274 1.00 91.44 83 ASP A CA 1
ATOM 682 C C . ASP A 1 83 ? 1.561 10.114 6.395 1.00 91.44 83 ASP A C 1
ATOM 684 O O . ASP A 1 83 ? 1.556 10.987 7.271 1.00 91.44 83 ASP A O 1
ATOM 688 N N . PHE A 1 84 ? 0.692 9.100 6.428 1.00 91.31 84 PHE A N 1
ATOM 689 C CA . PHE A 1 84 ? -0.314 8.950 7.478 1.00 91.31 84 PHE A CA 1
ATOM 690 C C . PHE A 1 84 ? 0.192 8.232 8.734 1.00 91.31 84 PHE A C 1
ATOM 692 O O . PHE A 1 84 ? -0.579 8.082 9.688 1.00 91.31 84 PHE A O 1
ATOM 699 N N . LYS A 1 85 ? 1.469 7.827 8.769 1.00 94.12 85 LYS A N 1
ATOM 700 C CA . LYS A 1 85 ? 2.111 7.104 9.881 1.00 94.12 85 LYS A CA 1
ATOM 701 C C . LYS A 1 85 ? 1.357 5.832 10.280 1.00 94.12 85 LYS A C 1
ATOM 703 O O . LYS A 1 85 ? 1.258 5.494 11.463 1.00 94.12 85 LYS A O 1
ATOM 708 N N . ILE A 1 86 ? 0.798 5.139 9.293 1.00 94.81 86 ILE A N 1
ATOM 709 C CA . ILE A 1 86 ? 0.095 3.871 9.475 1.00 94.81 86 ILE A CA 1
ATOM 710 C C . ILE A 1 86 ? 1.145 2.766 9.534 1.00 94.81 86 ILE A C 1
ATOM 712 O O . ILE A 1 86 ? 1.996 2.662 8.658 1.00 94.81 86 ILE A O 1
ATOM 716 N N . LYS A 1 87 ? 1.098 1.923 10.571 1.00 96.25 87 LYS A N 1
ATOM 717 C CA . LYS A 1 87 ? 2.033 0.799 10.699 1.00 96.25 87 LYS A CA 1
ATOM 718 C C . LYS A 1 87 ? 1.748 -0.236 9.607 1.00 96.25 87 LYS A C 1
ATOM 720 O O . LYS A 1 87 ? 0.596 -0.621 9.426 1.00 96.25 87 LYS A O 1
ATOM 725 N N . TYR A 1 88 ? 2.782 -0.752 8.951 1.00 97.62 88 TYR A N 1
ATOM 726 C CA . TYR A 1 88 ? 2.667 -1.885 8.032 1.00 97.62 88 TYR A CA 1
ATOM 727 C C . TYR A 1 88 ? 3.922 -2.759 8.042 1.00 97.62 88 TYR A C 1
ATOM 729 O O . TYR A 1 88 ? 4.969 -2.376 8.563 1.00 97.62 88 TYR A O 1
ATOM 737 N N . GLU A 1 89 ? 3.794 -3.950 7.469 1.00 97.00 89 GLU A N 1
ATOM 738 C CA . GLU A 1 89 ? 4.868 -4.918 7.272 1.00 97.00 89 GLU A CA 1
ATOM 739 C C . GLU A 1 89 ? 4.937 -5.324 5.798 1.00 97.00 89 GLU A C 1
ATOM 741 O O . GLU A 1 89 ? 3.922 -5.610 5.163 1.00 97.00 89 GLU A O 1
ATOM 746 N N . LEU A 1 90 ? 6.153 -5.360 5.254 1.00 96.12 90 LEU A N 1
ATOM 747 C CA . LEU A 1 90 ? 6.428 -5.801 3.887 1.00 96.12 90 LEU A CA 1
ATOM 748 C C . LEU A 1 90 ? 6.668 -7.317 3.890 1.00 96.12 90 LEU A C 1
ATOM 750 O O . LEU A 1 90 ? 7.689 -7.783 4.413 1.00 96.12 90 LEU A O 1
ATOM 754 N N . ILE A 1 91 ? 5.733 -8.076 3.316 1.00 94.31 91 ILE A N 1
ATOM 755 C CA . ILE A 1 91 ? 5.717 -9.547 3.342 1.00 94.31 91 ILE A CA 1
ATOM 756 C C . ILE A 1 91 ? 6.447 -10.119 2.128 1.00 94.31 91 ILE A C 1
ATOM 758 O O . ILE A 1 91 ? 7.382 -10.906 2.273 1.00 94.31 91 ILE A O 1
ATOM 762 N N . HIS A 1 92 ? 6.050 -9.688 0.931 1.00 87.50 92 HIS A N 1
ATOM 763 C CA . HIS A 1 92 ? 6.644 -10.130 -0.326 1.00 87.50 92 HIS A CA 1
ATOM 764 C C . HIS A 1 92 ? 7.135 -8.922 -1.110 1.00 87.50 92 HIS A C 1
ATOM 766 O O . HIS A 1 92 ? 6.348 -8.148 -1.642 1.00 87.50 92 HIS A O 1
ATOM 772 N N . VAL A 1 93 ? 8.453 -8.782 -1.166 1.00 87.44 93 VAL A N 1
ATOM 773 C CA . VAL A 1 93 ? 9.192 -7.801 -1.965 1.00 87.44 93 VAL A CA 1
ATOM 774 C C . VAL A 1 93 ? 10.396 -8.513 -2.570 1.00 87.44 93 VAL A C 1
ATOM 776 O O . VAL A 1 93 ? 10.787 -9.575 -2.078 1.00 87.44 93 VAL A O 1
ATOM 779 N N . TYR A 1 94 ? 10.942 -7.991 -3.663 1.00 85.44 94 TYR A N 1
ATOM 780 C CA . TYR A 1 94 ? 11.934 -8.728 -4.440 1.00 85.44 94 TYR A CA 1
ATOM 781 C C . TYR A 1 94 ? 13.365 -8.612 -3.921 1.00 85.44 94 TYR A C 1
ATOM 783 O O . TYR A 1 94 ? 14.111 -9.583 -4.031 1.00 85.44 94 TYR A O 1
ATOM 791 N N . ASP A 1 95 ? 13.729 -7.489 -3.309 1.00 87.00 95 ASP A N 1
ATOM 792 C CA . ASP A 1 95 ? 15.037 -7.310 -2.690 1.00 87.00 95 ASP A CA 1
ATOM 793 C C . ASP A 1 95 ? 14.983 -6.388 -1.457 1.00 87.00 95 ASP A C 1
ATOM 795 O O . ASP A 1 95 ? 13.929 -5.875 -1.061 1.00 87.00 95 ASP A O 1
ATOM 799 N N . ASN A 1 96 ? 16.140 -6.236 -0.807 1.00 89.19 96 ASN A N 1
ATOM 800 C CA . ASN A 1 96 ? 16.292 -5.391 0.374 1.00 89.19 96 ASN A CA 1
ATOM 801 C C . ASN A 1 96 ? 16.368 -3.896 0.035 1.00 89.19 96 ASN A C 1
ATOM 803 O O . ASN A 1 96 ? 15.947 -3.092 0.858 1.00 89.19 96 ASN A O 1
ATOM 807 N N . HIS A 1 97 ? 16.858 -3.523 -1.148 1.00 89.75 97 HIS A N 1
ATOM 808 C CA . HIS A 1 97 ? 16.974 -2.120 -1.542 1.00 89.75 97 HIS A CA 1
ATOM 809 C C . HIS A 1 97 ? 15.585 -1.498 -1.747 1.00 89.75 97 HIS A C 1
ATOM 811 O O . HIS A 1 97 ? 15.241 -0.492 -1.133 1.00 89.75 97 HIS A O 1
ATOM 817 N N . PHE A 1 98 ? 14.719 -2.183 -2.490 1.00 91.12 98 PHE A N 1
ATOM 818 C CA . PHE A 1 98 ? 13.314 -1.844 -2.656 1.00 91.12 98 PHE A CA 1
ATOM 819 C C . PHE A 1 98 ? 12.564 -1.830 -1.321 1.00 91.12 98 PHE A C 1
ATOM 821 O O . PHE A 1 98 ? 11.723 -0.963 -1.086 1.00 91.12 98 PHE A O 1
ATOM 828 N N . ARG A 1 99 ? 12.877 -2.766 -0.413 1.00 93.75 99 ARG A N 1
ATOM 829 C CA . ARG A 1 99 ? 12.318 -2.767 0.948 1.00 93.75 99 ARG A CA 1
ATOM 830 C C . ARG A 1 99 ? 12.681 -1.486 1.701 1.00 93.75 99 ARG A C 1
ATOM 832 O O . ARG A 1 99 ? 11.804 -0.906 2.333 1.00 93.75 99 ARG A O 1
ATOM 839 N N . GLU A 1 100 ? 13.943 -1.071 1.663 1.00 94.31 100 GLU A N 1
ATOM 840 C CA . GLU A 1 100 ? 14.413 0.159 2.312 1.00 94.31 100 GLU A CA 1
ATOM 841 C C . GLU A 1 100 ? 13.726 1.393 1.722 1.00 94.31 100 GLU A C 1
ATOM 843 O O . GLU A 1 100 ? 13.210 2.215 2.478 1.00 94.31 100 GLU A O 1
ATOM 848 N N . ASN A 1 101 ? 13.618 1.456 0.394 1.00 93.25 101 ASN A N 1
ATOM 849 C CA . ASN A 1 101 ? 12.914 2.516 -0.326 1.00 93.25 101 ASN A CA 1
ATOM 850 C C . ASN A 1 101 ? 11.429 2.591 0.059 1.00 93.25 101 ASN A C 1
ATOM 852 O O . ASN A 1 101 ? 10.919 3.660 0.379 1.00 93.25 101 ASN A O 1
ATOM 856 N N . CYS A 1 102 ? 10.735 1.453 0.137 1.00 94.81 102 CYS A N 1
ATOM 857 C CA . CYS A 1 102 ? 9.350 1.407 0.614 1.00 94.81 102 CYS A CA 1
ATOM 858 C C . CYS A 1 102 ? 9.202 1.972 2.038 1.00 94.81 102 CYS A C 1
ATOM 860 O O . CYS A 1 102 ? 8.216 2.636 2.343 1.00 94.81 102 CYS A O 1
ATOM 862 N N . LEU A 1 103 ? 10.165 1.718 2.926 1.00 94.81 103 LEU A N 1
ATOM 863 C CA . LEU A 1 103 ? 10.099 2.169 4.320 1.00 94.81 103 LEU A CA 1
ATOM 864 C C . LEU A 1 103 ? 10.454 3.653 4.503 1.00 94.81 103 LEU A C 1
ATOM 866 O O . LEU A 1 103 ? 10.117 4.218 5.542 1.00 94.81 103 LEU A O 1
ATOM 870 N N . SER A 1 104 ? 11.132 4.275 3.536 1.00 94.06 104 SER A N 1
ATOM 871 C CA . SER A 1 104 ? 11.585 5.672 3.604 1.00 94.06 104 SER A CA 1
ATOM 872 C C . SER A 1 104 ? 10.784 6.637 2.723 1.00 94.06 104 SER A C 1
ATOM 874 O O . SER A 1 104 ? 10.854 7.851 2.945 1.00 94.06 104 SER A O 1
ATOM 876 N N . ILE A 1 105 ? 10.033 6.119 1.746 1.00 94.00 105 ILE A N 1
ATOM 877 C CA . ILE A 1 105 ? 9.300 6.932 0.771 1.00 94.00 105 ILE A CA 1
ATOM 878 C C . ILE A 1 105 ? 8.159 7.735 1.406 1.00 94.00 105 ILE A C 1
ATOM 880 O O . ILE A 1 105 ? 7.444 7.250 2.279 1.00 94.00 105 ILE A O 1
ATOM 884 N N . ASN A 1 106 ? 7.987 8.968 0.967 1.00 90.94 106 ASN A N 1
ATOM 885 C CA . ASN A 1 106 ? 6.910 9.883 1.322 1.00 90.94 106 ASN A CA 1
ATOM 886 C C . ASN A 1 106 ? 6.690 10.859 0.155 1.00 90.94 106 ASN A C 1
ATOM 888 O O . ASN A 1 106 ? 7.417 10.808 -0.838 1.00 90.94 106 ASN A O 1
ATOM 892 N N . ASP A 1 107 ? 5.711 11.754 0.278 1.00 85.88 107 ASP A N 1
ATOM 893 C CA . ASP A 1 107 ? 5.370 12.697 -0.797 1.00 85.88 107 ASP A CA 1
ATOM 894 C C . ASP A 1 107 ? 6.556 13.596 -1.219 1.00 85.88 107 ASP A C 1
ATOM 896 O O . ASP A 1 107 ? 6.689 13.934 -2.391 1.00 85.88 107 ASP A O 1
ATOM 900 N N . GLU A 1 108 ? 7.473 13.937 -0.300 1.00 88.56 108 GLU A N 1
ATOM 901 C CA . GLU A 1 108 ? 8.607 14.835 -0.581 1.00 88.56 108 GLU A CA 1
ATOM 902 C C . GLU A 1 108 ? 9.718 14.179 -1.413 1.00 88.56 108 GLU A C 1
ATOM 904 O O . GLU A 1 108 ? 10.451 14.881 -2.106 1.00 88.56 108 GLU A O 1
ATOM 909 N N . ASN A 1 109 ? 9.880 12.856 -1.325 1.00 89.88 109 ASN A N 1
ATOM 910 C CA . ASN A 1 109 ? 10.964 12.114 -1.985 1.00 89.88 109 ASN A CA 1
ATOM 911 C C . ASN A 1 109 ? 10.456 11.043 -2.964 1.00 89.88 109 ASN A C 1
ATOM 913 O O . ASN A 1 109 ? 11.216 10.158 -3.369 1.00 89.88 109 ASN A O 1
ATOM 917 N N . PHE A 1 110 ? 9.172 11.114 -3.327 1.00 87.31 110 PHE A N 1
ATOM 918 C CA . PHE A 1 110 ? 8.511 10.102 -4.138 1.00 87.31 110 PHE A CA 1
ATOM 919 C C . PHE A 1 110 ? 9.169 9.935 -5.511 1.00 87.31 110 PHE A C 1
ATOM 921 O O . PHE A 1 110 ? 9.491 8.811 -5.887 1.00 87.31 110 PHE A O 1
ATOM 928 N N . GLU A 1 111 ? 9.386 11.036 -6.239 1.00 85.88 111 GLU A N 1
ATOM 929 C CA . GLU A 1 111 ? 9.938 11.019 -7.603 1.00 85.88 111 GLU A CA 1
ATOM 930 C C . GLU A 1 111 ? 11.347 10.399 -7.641 1.00 85.88 111 GLU A C 1
ATOM 932 O O . GLU A 1 111 ? 11.585 9.463 -8.403 1.00 85.88 111 GLU A O 1
ATOM 937 N N . ASP A 1 112 ? 12.241 10.818 -6.738 1.00 85.50 112 ASP A N 1
ATOM 938 C CA . ASP A 1 112 ? 13.620 10.311 -6.667 1.00 85.50 112 ASP A CA 1
ATOM 939 C C . ASP A 1 112 ? 13.679 8.789 -6.416 1.00 85.50 112 ASP A C 1
ATOM 941 O O . ASP A 1 112 ? 14.470 8.050 -7.019 1.00 85.50 112 ASP A O 1
ATOM 945 N N . ILE A 1 113 ? 12.834 8.297 -5.502 1.00 86.81 113 ILE A N 1
ATOM 946 C CA . ILE A 1 113 ? 12.770 6.869 -5.165 1.00 86.81 113 ILE A CA 1
ATOM 947 C C . ILE A 1 113 ? 12.079 6.076 -6.276 1.00 86.81 113 ILE A C 1
ATOM 949 O O . ILE A 1 113 ? 12.488 4.944 -6.562 1.00 86.81 113 ILE A O 1
ATOM 953 N N . PHE A 1 114 ? 11.044 6.646 -6.895 1.00 85.25 114 PHE A N 1
ATOM 954 C CA . PHE A 1 114 ? 10.324 6.028 -8.000 1.00 85.25 114 PHE A CA 1
ATOM 955 C C . PHE A 1 114 ? 11.267 5.723 -9.160 1.00 85.25 114 PHE A C 1
ATOM 957 O O . PHE A 1 114 ? 11.329 4.567 -9.581 1.00 85.25 114 PHE A O 1
ATOM 964 N N . ASP A 1 115 ? 12.050 6.708 -9.601 1.00 82.31 115 ASP A N 1
ATOM 965 C CA . ASP A 1 115 ? 12.999 6.548 -10.706 1.00 82.31 115 ASP A CA 1
ATOM 966 C C . ASP A 1 115 ? 14.032 5.454 -10.409 1.00 82.31 115 ASP A C 1
ATOM 968 O O . ASP A 1 115 ? 14.293 4.591 -11.247 1.00 82.31 115 ASP A O 1
ATOM 972 N N . THR A 1 116 ? 14.546 5.415 -9.176 1.00 82.25 116 THR A N 1
ATOM 973 C CA . THR A 1 116 ? 15.501 4.384 -8.735 1.00 82.25 116 THR A CA 1
ATOM 974 C C . THR A 1 116 ? 14.886 2.980 -8.779 1.00 82.25 116 THR A C 1
ATOM 976 O O . THR A 1 116 ? 15.498 2.029 -9.260 1.00 82.25 116 THR A O 1
ATOM 979 N N . CYS A 1 117 ? 13.654 2.829 -8.287 1.00 81.62 117 CYS A N 1
ATOM 980 C CA . CYS A 1 117 ? 12.990 1.527 -8.198 1.00 81.62 117 CYS A CA 1
ATOM 981 C C . CYS A 1 117 ? 12.388 1.056 -9.528 1.00 81.62 117 CYS A C 1
ATOM 983 O O . CYS A 1 117 ? 12.122 -0.141 -9.688 1.00 81.62 117 CYS A O 1
ATOM 985 N N . TYR A 1 118 ? 12.107 1.978 -10.450 1.00 73.81 118 TYR A N 1
ATOM 986 C CA . TYR A 1 118 ? 11.534 1.667 -11.753 1.00 73.81 118 TYR A CA 1
ATOM 987 C C . TYR A 1 118 ? 12.475 0.753 -12.541 1.00 73.81 118 TYR A C 1
ATOM 989 O O . TYR A 1 118 ? 12.044 -0.308 -12.995 1.00 73.81 118 TYR A O 1
ATOM 997 N N . ASP A 1 119 ? 13.765 1.093 -12.583 1.00 67.94 119 ASP A N 1
ATOM 998 C CA . ASP A 1 119 ? 14.806 0.302 -13.247 1.00 67.94 119 ASP A CA 1
ATOM 999 C C . ASP A 1 119 ? 14.952 -1.112 -12.650 1.00 67.94 119 ASP A C 1
ATOM 1001 O O . ASP A 1 119 ? 15.068 -2.102 -13.382 1.00 67.94 119 ASP A O 1
ATOM 1005 N N . ASP A 1 120 ? 14.850 -1.238 -11.325 1.00 69.56 120 ASP A N 1
ATOM 1006 C CA . ASP A 1 120 ? 14.970 -2.523 -10.629 1.00 69.56 120 ASP A CA 1
ATOM 1007 C C . ASP A 1 120 ? 13.760 -3.440 -10.862 1.00 69.56 120 ASP A C 1
ATOM 1009 O O . ASP A 1 120 ? 13.901 -4.663 -11.010 1.00 69.56 120 ASP A O 1
ATOM 1013 N N . ALA A 1 121 ? 12.557 -2.868 -10.944 1.00 70.81 121 ALA A N 1
ATOM 1014 C CA . ALA A 1 121 ? 11.315 -3.619 -11.099 1.00 70.81 121 ALA A CA 1
ATOM 1015 C C . ALA A 1 121 ? 11.249 -4.406 -12.421 1.00 70.81 121 ALA A C 1
ATOM 1017 O O . ALA A 1 121 ? 10.682 -5.507 -12.452 1.00 70.81 121 ALA A O 1
ATOM 1018 N N . PHE A 1 122 ? 11.886 -3.908 -13.488 1.00 68.06 122 PHE A N 1
ATOM 1019 C CA . PHE A 1 122 ? 11.980 -4.610 -14.775 1.00 68.06 122 PHE A CA 1
ATOM 1020 C C . PHE A 1 122 ? 12.607 -5.996 -14.638 1.00 68.06 122 PHE A C 1
ATOM 1022 O O . PHE A 1 122 ? 12.133 -6.961 -15.243 1.00 68.06 122 PHE A O 1
ATOM 1029 N N . SER A 1 123 ? 13.649 -6.115 -13.811 1.00 65.06 123 SER A N 1
ATOM 1030 C CA . SER A 1 123 ? 14.354 -7.381 -13.598 1.00 65.06 123 SER A CA 1
ATOM 1031 C C . SER A 1 123 ? 13.468 -8.442 -12.931 1.00 65.06 123 SER A C 1
ATOM 1033 O O . SER A 1 123 ? 13.637 -9.642 -13.166 1.00 65.06 123 SER A O 1
ATOM 1035 N N . TYR A 1 124 ? 12.496 -8.013 -12.121 1.00 69.69 124 TYR A N 1
ATOM 1036 C CA . TYR A 1 124 ? 11.676 -8.903 -11.307 1.00 69.69 124 TYR A CA 1
ATOM 1037 C C . TYR A 1 124 ? 10.389 -9.366 -11.998 1.00 69.69 124 TYR A C 1
ATOM 1039 O O . TYR A 1 124 ? 9.988 -10.528 -11.824 1.00 69.69 124 TYR A O 1
ATOM 1047 N N . PHE A 1 125 ? 9.747 -8.476 -12.762 1.00 73.06 125 PHE A N 1
ATOM 1048 C CA . PHE A 1 125 ? 8.470 -8.747 -13.430 1.00 73.06 125 PHE A CA 1
ATOM 1049 C C . PHE A 1 125 ? 8.616 -9.202 -14.885 1.00 73.06 125 PHE A C 1
ATOM 1051 O O . PHE A 1 125 ? 7.719 -9.881 -15.373 1.00 73.06 125 PHE A O 1
ATOM 1058 N N . GLY A 1 126 ? 9.750 -8.934 -15.541 1.00 60.59 126 GLY A N 1
ATOM 1059 C CA . GLY A 1 126 ? 10.090 -9.505 -16.850 1.00 60.59 126 GLY A CA 1
ATOM 1060 C C . GLY A 1 126 ? 9.356 -8.913 -18.059 1.00 60.59 126 GLY A C 1
ATOM 1061 O O . GLY A 1 126 ? 9.732 -9.244 -19.180 1.00 60.59 126 GLY A O 1
ATOM 1062 N N . ASP A 1 127 ? 8.387 -8.017 -17.858 1.00 55.44 127 ASP A N 1
ATOM 1063 C CA . ASP A 1 127 ? 7.640 -7.355 -18.929 1.00 55.44 127 ASP A CA 1
ATOM 1064 C C . ASP A 1 127 ? 7.976 -5.858 -18.964 1.00 55.44 127 ASP A C 1
ATOM 1066 O O . ASP A 1 127 ? 7.807 -5.140 -17.978 1.00 55.44 127 ASP A O 1
ATOM 1070 N N . LYS A 1 128 ? 8.454 -5.376 -20.115 1.00 46.78 128 LYS A N 1
ATOM 1071 C CA . LYS A 1 128 ? 8.557 -3.943 -20.404 1.00 46.78 128 LYS A CA 1
ATOM 1072 C C . LYS A 1 128 ? 7.137 -3.468 -20.737 1.00 46.78 128 LYS A C 1
ATOM 1074 O O . LYS A 1 128 ? 6.588 -3.983 -21.713 1.00 46.78 128 LYS A O 1
ATOM 1079 N N . PRO A 1 129 ? 6.522 -2.516 -20.013 1.00 46.81 129 PRO A N 1
ATOM 1080 C CA . PRO A 1 129 ? 5.420 -1.780 -20.603 1.00 46.81 129 PRO A CA 1
ATOM 1081 C C . PRO A 1 129 ? 6.008 -1.096 -21.835 1.00 46.81 129 PRO A C 1
ATOM 1083 O O . PRO A 1 129 ? 7.030 -0.409 -21.738 1.00 46.81 129 PRO A O 1
ATOM 1086 N N . GLU A 1 130 ? 5.427 -1.320 -23.008 1.00 46.31 130 GLU A N 1
ATOM 1087 C CA . GLU A 1 130 ? 5.636 -0.385 -24.100 1.00 46.31 130 GLU A CA 1
ATOM 1088 C C . GLU A 1 130 ? 5.150 0.961 -23.560 1.00 46.31 130 GLU A C 1
ATOM 1090 O O . GLU A 1 130 ? 3.952 1.177 -23.392 1.00 46.31 130 GLU A O 1
ATOM 1095 N N . HIS A 1 131 ? 6.083 1.842 -23.182 1.00 45.44 131 HIS A N 1
ATOM 1096 C CA . HIS A 1 131 ? 5.769 3.256 -23.112 1.00 45.44 131 HIS A CA 1
ATOM 1097 C C . HIS A 1 131 ? 5.313 3.595 -24.523 1.00 45.44 131 HIS A C 1
ATOM 1099 O O . HIS A 1 131 ? 6.137 3.748 -25.432 1.00 45.44 131 HIS A O 1
ATOM 1105 N N . ASP A 1 132 ? 4.001 3.669 -24.714 1.00 42.88 132 ASP A N 1
ATOM 1106 C CA . ASP A 1 132 ? 3.426 4.361 -25.846 1.00 42.88 132 ASP A CA 1
ATOM 1107 C C . ASP A 1 132 ? 3.840 5.825 -25.663 1.00 42.88 132 ASP A C 1
ATOM 1109 O O . ASP A 1 132 ? 3.157 6.654 -25.073 1.00 42.88 132 ASP A O 1
ATOM 1113 N N . THR A 1 133 ? 5.039 6.140 -26.148 1.00 42.59 133 THR A N 1
ATOM 1114 C CA . THR A 1 133 ? 5.586 7.498 -26.251 1.00 42.59 133 THR A CA 1
ATOM 1115 C C . THR A 1 133 ? 4.815 8.331 -27.281 1.00 42.59 133 THR A C 1
ATOM 1117 O O . THR A 1 133 ? 5.182 9.465 -27.571 1.00 42.59 133 THR A O 1
ATOM 1120 N N . ASN A 1 134 ? 3.700 7.810 -27.800 1.00 41.44 134 ASN A N 1
ATOM 1121 C CA . ASN A 1 134 ? 2.765 8.508 -28.664 1.00 41.44 134 ASN A CA 1
ATOM 1122 C C . ASN A 1 134 ? 1.645 9.183 -27.865 1.00 41.44 134 ASN A C 1
ATOM 1124 O O . ASN A 1 134 ? 0.465 9.035 -28.174 1.00 41.44 134 ASN A O 1
ATOM 1128 N N . ILE A 1 135 ? 2.011 10.011 -26.892 1.00 45.25 135 ILE A N 1
ATOM 1129 C CA . ILE A 1 135 ? 1.211 11.202 -26.618 1.00 45.25 135 ILE A CA 1
ATOM 1130 C C . ILE A 1 135 ? 2.025 12.374 -27.149 1.00 45.25 135 ILE A C 1
ATOM 1132 O O . ILE A 1 135 ? 2.843 12.970 -26.454 1.00 45.25 135 ILE A O 1
ATOM 1136 N N . SER A 1 136 ? 1.817 12.673 -28.433 1.00 38.50 136 SER A N 1
ATOM 1137 C CA . SER A 1 136 ? 2.180 13.981 -28.973 1.00 38.50 136 SER A CA 1
ATOM 1138 C C . SER A 1 136 ? 1.497 15.040 -28.101 1.00 38.50 136 SER A C 1
ATOM 1140 O O . SER A 1 136 ? 0.273 14.975 -27.952 1.00 38.50 136 SER A O 1
ATOM 1142 N N . PRO A 1 137 ? 2.212 16.033 -27.545 1.00 42.34 137 PRO A N 1
ATOM 1143 C CA . PRO A 1 137 ? 1.565 17.104 -26.797 1.00 42.34 137 PRO A CA 1
ATOM 1144 C C . PRO A 1 137 ? 0.799 18.077 -27.709 1.00 42.34 137 PRO A C 1
ATOM 1146 O O . PRO A 1 137 ? 0.211 19.036 -27.219 1.00 42.34 137 PRO A O 1
ATOM 1149 N N . PHE A 1 138 ? 0.767 17.840 -29.025 1.00 43.06 138 PHE A N 1
ATOM 1150 C CA . PHE A 1 138 ? 0.009 18.650 -29.968 1.00 43.06 138 PHE A CA 1
ATOM 1151 C C . PHE A 1 138 ? -0.687 17.769 -31.010 1.00 43.06 138 PHE A C 1
ATOM 1153 O O . PHE A 1 138 ? -0.055 16.951 -31.684 1.00 43.06 138 PHE A O 1
ATOM 1160 N N . SER A 1 139 ? -2.008 17.938 -31.079 1.00 39.03 139 SER A N 1
ATOM 1161 C CA . SER A 1 139 ? -2.852 17.595 -32.229 1.00 39.03 139 SER A CA 1
ATOM 1162 C C . SER A 1 139 ? -2.468 18.417 -33.454 1.00 39.03 139 SER A C 1
ATOM 1164 O O . SER A 1 139 ? -2.042 19.579 -33.260 1.00 39.03 139 SER A O 1
#

Sequence (139 aa):
MKRLVLVAYPKEGQEKQRVLRLLPHNISCYDFGLTGMEVDRIDDDHIVYKSKERLRIIDFGDKVQIESQESAYFLHICSFLNDFKIKYELIHVYDNHFRENCLSINDENFEDIFDTCYDDAFSYFGDKPEHDTNISPFS

Secondary structure (DSSP, 8-state):
---EEEEE-PPTTHHHHIIIIIHHHH---TTT-----EEEESSSS-EEEEETTTEEEEE-SS-EEEEES-HHHHHHHHHHHHHTT--EEEEE-S-HHHHHHHHH--TTTHHHHHHHHHHHHHHHH-----------S--